Protein AF-A0A2V5RDX6-F1 (afdb_monomer)

Solvent-accessible surface area (backbone atoms only — not comparable to full-atom values): 8405 Å² total; per-residue (Å²): 130,82,85,88,83,86,81,59,94,82,59,54,71,68,58,57,52,52,53,50,50,51,51,58,63,71,62,70,61,81,80,85,70,66,72,79,80,88,74,66,77,54,74,79,39,92,58,37,46,78,46,73,33,77,55,38,35,38,38,34,30,55,86,49,34,92,78,45,41,70,57,49,29,57,49,30,72,48,46,37,38,82,34,78,94,73,74,36,81,39,69,68,57,56,72,74,64,49,20,70,42,59,69,48,44,47,47,20,30,52,53,33,52,76,72,69,45,80,50,59,42,67,47,69,68,58,90,70,46,68,79,58,33,71,85,80,126

pLDDT: mean 89.56, std 10.42, range [37.88, 98.19]

Sequence (137 aa):
SAPIEGYRKTDAPAMIAGHFAELVAGAGGTKWKPRQPRVPKFVKNRSATMLSVKNGRVWIDTAQWPQIRPAVETHSGGLIVDRPAAAGPAPSLSSEEFATKDSELLACDVECRLAGIDGFYLELDIPGLDDLIGHEG

Radius of gyration: 21.1 Å; Cα contacts (8 Å, |Δi|>4): 141; chains: 1; bounding box: 55×39×43 Å

Mean predicted aligned error: 7.75 Å

Secondary structure (DSSP, 8-state):
--------TTS-HHHHHHHHHHHHHHTTPPPP-PPPP---GGGGSTTEEEEEETTEEEEEEGGGHHHHHHHHHHHTTTSEEEEGGGTEEEESS-HHHHTT-HHHHHHHHHHHHHTT--SEEEEE--TTHHHHS----

Structure (mmCIF, N/CA/C/O backbone):
data_AF-A0A2V5RDX6-F1
#
_entry.id   AF-A0A2V5RDX6-F1
#
loop_
_atom_site.group_PDB
_atom_site.id
_atom_site.type_symbol
_atom_site.label_atom_id
_atom_site.label_alt_id
_atom_site.label_comp_id
_atom_site.label_asym_id
_atom_site.label_entity_id
_atom_site.label_seq_id
_atom_site.pdbx_PDB_ins_code
_atom_site.Cartn_x
_atom_site.Cartn_y
_atom_site.Cartn_z
_atom_site.occupancy
_atom_site.B_iso_or_equiv
_atom_site.auth_seq_id
_atom_site.auth_comp_id
_atom_site.auth_asym_id
_atom_site.auth_atom_id
_atom_site.pdbx_PDB_model_num
ATOM 1 N N . SER A 1 1 ? -33.558 -8.423 13.102 1.00 53.06 1 SER A N 1
ATOM 2 C CA . SER A 1 1 ? -33.137 -7.124 12.542 1.00 53.06 1 SER A CA 1
ATOM 3 C C . SER A 1 1 ? -32.978 -6.156 13.697 1.00 53.06 1 SER A C 1
ATOM 5 O O . SER A 1 1 ? -33.800 -6.198 14.604 1.00 53.06 1 SER A O 1
ATOM 7 N N . ALA A 1 2 ? -31.924 -5.339 13.714 1.00 59.09 2 ALA A N 1
ATOM 8 C CA . ALA A 1 2 ? -31.881 -4.211 14.642 1.00 59.09 2 ALA A CA 1
ATOM 9 C C . ALA A 1 2 ? -32.894 -3.153 14.156 1.00 59.09 2 ALA A C 1
ATOM 11 O O . ALA A 1 2 ? -32.985 -2.948 12.940 1.00 59.09 2 ALA A O 1
ATOM 12 N N . PRO A 1 3 ? -33.692 -2.535 15.041 1.00 67.69 3 PRO A N 1
ATOM 13 C CA . PRO A 1 3 ? -34.560 -1.431 14.651 1.00 67.69 3 PRO A CA 1
ATOM 14 C C . PRO A 1 3 ? -33.703 -0.273 14.121 1.00 67.69 3 PRO A C 1
ATOM 16 O O . PRO A 1 3 ? -32.685 0.076 14.713 1.00 67.69 3 PRO A O 1
ATOM 19 N N . ILE A 1 4 ? -34.084 0.290 12.971 1.00 66.81 4 ILE A N 1
ATOM 20 C CA . ILE A 1 4 ? -33.468 1.518 12.459 1.00 66.81 4 ILE A CA 1
ATOM 21 C C . ILE A 1 4 ? -34.181 2.683 13.138 1.00 66.81 4 ILE A C 1
ATOM 23 O O . ILE A 1 4 ? -35.362 2.916 12.884 1.00 66.81 4 ILE A O 1
ATOM 27 N N . GLU A 1 5 ? -33.463 3.408 13.988 1.00 78.06 5 GLU A N 1
ATOM 28 C CA . GLU A 1 5 ? -33.961 4.610 14.652 1.00 78.06 5 GLU A CA 1
ATOM 29 C C . GLU A 1 5 ? -33.383 5.859 13.980 1.00 78.06 5 GLU A C 1
ATOM 31 O O . GLU A 1 5 ? -32.186 5.943 13.699 1.00 78.06 5 GLU A O 1
ATOM 36 N N . GLY A 1 6 ? -34.254 6.819 13.664 1.00 81.44 6 GLY A N 1
ATOM 37 C CA . GLY A 1 6 ? -33.877 8.088 13.047 1.00 81.44 6 GLY A CA 1
ATOM 38 C C . GLY A 1 6 ? -33.808 9.213 14.075 1.00 81.44 6 GLY A C 1
ATOM 39 O O . GLY A 1 6 ? -34.673 9.308 14.943 1.00 81.44 6 GLY A O 1
ATOM 40 N N . TYR A 1 7 ? -32.827 10.102 13.923 1.00 88.38 7 TYR A N 1
ATOM 41 C CA . TYR A 1 7 ? -32.660 11.300 14.750 1.00 88.38 7 TYR A CA 1
ATOM 42 C C . TYR A 1 7 ? -32.980 12.565 13.954 1.00 88.38 7 TYR A C 1
ATOM 44 O O . TYR A 1 7 ? -32.803 12.629 12.733 1.00 88.38 7 TYR A O 1
ATOM 52 N N . ARG A 1 8 ? -33.449 13.603 14.642 1.00 90.56 8 ARG A N 1
ATOM 53 C CA . ARG A 1 8 ? -33.669 14.932 14.071 1.00 90.56 8 ARG A CA 1
ATOM 54 C C . ARG A 1 8 ? -32.348 15.691 14.015 1.00 90.56 8 ARG A C 1
ATOM 56 O O . ARG A 1 8 ? -31.476 15.529 14.857 1.00 90.56 8 ARG A O 1
ATOM 63 N N . LYS A 1 9 ? -32.244 16.639 13.080 1.00 87.00 9 LYS A N 1
ATOM 64 C CA . LYS A 1 9 ? -31.089 17.559 12.994 1.00 87.00 9 LYS A CA 1
ATOM 65 C C . LYS A 1 9 ? -30.866 18.390 14.264 1.00 87.00 9 LYS A C 1
ATOM 67 O O . LYS A 1 9 ? -29.777 18.909 14.461 1.00 87.00 9 LYS A O 1
ATOM 72 N N . THR A 1 10 ? -31.908 18.569 15.071 1.00 92.94 10 THR A N 1
ATOM 73 C CA . THR A 1 10 ? -31.882 19.346 16.315 1.00 92.94 10 THR A CA 1
ATOM 74 C C . THR A 1 10 ? -31.491 18.518 17.536 1.00 92.94 10 THR A C 1
ATOM 76 O O . THR A 1 10 ? -31.364 19.086 18.617 1.00 92.94 10 THR A O 1
ATOM 79 N N . ASP A 1 11 ? -31.341 17.198 17.397 1.00 91.75 11 ASP A N 1
ATOM 80 C CA . ASP A 1 11 ? -30.960 16.338 18.512 1.00 91.75 11 ASP A CA 1
ATOM 81 C C . ASP A 1 11 ? -29.489 16.566 18.869 1.00 91.75 11 ASP A C 1
ATOM 83 O O . ASP A 1 11 ? -28.614 16.655 18.005 1.00 91.75 11 ASP A O 1
ATOM 87 N N . ALA A 1 12 ? -29.211 16.689 20.166 1.00 94.38 12 ALA A N 1
ATOM 88 C CA . ALA A 1 12 ? -27.862 16.954 20.638 1.00 94.38 12 ALA A CA 1
ATOM 89 C C . ALA A 1 12 ? -26.958 15.723 20.419 1.00 94.38 12 ALA A C 1
ATOM 91 O O . ALA A 1 12 ? -27.362 14.612 20.778 1.00 94.38 12 ALA A O 1
ATOM 92 N N . PRO A 1 13 ? -25.703 15.892 19.953 1.00 92.88 13 PRO A N 1
ATOM 93 C CA . PRO A 1 13 ? -24.771 14.777 19.756 1.00 92.88 13 PRO A CA 1
ATOM 94 C C . PRO A 1 13 ? -24.585 13.886 20.991 1.00 92.88 13 PRO A C 1
ATOM 96 O O . PRO A 1 13 ? -24.465 12.672 20.865 1.00 92.88 13 PRO A O 1
ATOM 99 N N . ALA A 1 14 ? -24.613 14.474 22.192 1.00 93.81 14 ALA A N 1
ATOM 100 C CA . ALA A 1 14 ? -2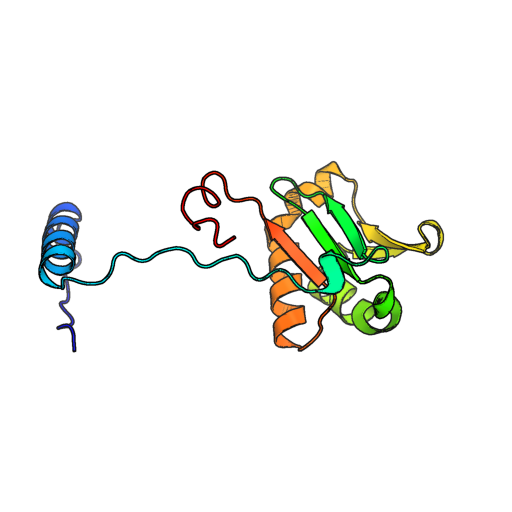4.483 13.736 23.448 1.00 93.81 14 ALA A CA 1
ATOM 101 C C . ALA A 1 14 ? -25.656 12.773 23.706 1.00 93.81 14 ALA A C 1
ATOM 103 O O . ALA A 1 14 ? -25.444 11.680 24.223 1.00 93.81 14 ALA A O 1
ATOM 104 N N . MET A 1 15 ? -26.879 13.154 23.319 1.00 93.44 15 MET A N 1
ATOM 105 C CA . MET A 1 15 ? -28.065 12.306 23.475 1.00 93.44 15 MET A CA 1
ATOM 106 C C . MET A 1 15 ? -27.997 11.099 22.533 1.00 93.44 15 MET A C 1
ATOM 108 O O . MET A 1 15 ? -28.180 9.966 22.972 1.00 93.44 15 MET A O 1
ATOM 112 N N . ILE A 1 16 ? -27.621 11.334 21.273 1.00 91.56 16 ILE A N 1
ATOM 113 C CA . ILE A 1 16 ? -27.421 10.278 20.270 1.00 91.56 16 ILE A CA 1
ATOM 114 C C . ILE A 1 16 ? -26.313 9.313 20.717 1.00 91.56 16 ILE A C 1
ATOM 116 O O . ILE A 1 16 ? -26.467 8.098 20.621 1.00 91.56 16 ILE A O 1
ATOM 120 N N . ALA A 1 17 ? -25.202 9.844 21.239 1.00 90.75 17 ALA A N 1
ATOM 121 C CA . ALA A 1 17 ? -24.092 9.034 21.734 1.00 90.75 17 ALA A CA 1
ATOM 122 C C . ALA A 1 17 ? -24.488 8.167 22.943 1.00 90.75 17 ALA A C 1
ATOM 124 O O . ALA A 1 17 ? -24.107 6.998 22.997 1.00 90.75 17 ALA A O 1
ATOM 125 N N . GLY A 1 18 ? -25.262 8.719 23.885 1.00 92.62 18 GLY A N 1
ATOM 126 C CA . GLY A 1 18 ? -25.774 7.979 25.041 1.00 92.62 18 GLY A CA 1
ATOM 127 C C . GLY A 1 18 ? -26.672 6.817 24.622 1.00 92.62 18 GLY A C 1
ATOM 128 O O . GLY A 1 18 ? -26.420 5.677 25.004 1.00 92.62 18 GLY A O 1
ATOM 129 N N . HIS A 1 19 ? -27.643 7.083 23.748 1.00 90.12 19 HIS A N 1
ATOM 130 C CA . HIS A 1 19 ? -28.544 6.048 23.240 1.00 90.12 19 HIS A CA 1
ATOM 131 C C . HIS A 1 19 ? -27.813 4.971 22.428 1.00 90.12 19 HIS A C 1
ATOM 133 O O . HIS A 1 19 ? -28.058 3.778 22.586 1.00 90.12 19 HIS A O 1
ATOM 139 N N . PHE A 1 20 ? -26.840 5.360 21.598 1.00 87.00 20 PHE A N 1
ATOM 140 C CA . PHE A 1 20 ? -25.993 4.397 20.893 1.00 87.00 20 PHE A CA 1
ATOM 141 C C . PHE A 1 20 ? -25.227 3.484 21.862 1.00 87.00 20 PHE A C 1
ATOM 143 O O . PHE A 1 20 ? -25.137 2.279 21.622 1.00 87.00 20 PHE A O 1
ATOM 150 N N . ALA A 1 21 ? -24.706 4.024 22.968 1.00 88.44 21 ALA A N 1
ATOM 151 C CA . ALA A 1 21 ? -24.032 3.221 23.984 1.00 88.44 21 ALA A CA 1
ATOM 152 C C . ALA A 1 21 ? -24.982 2.199 24.637 1.00 88.44 21 ALA A C 1
ATOM 154 O O . ALA A 1 21 ? -24.585 1.049 24.836 1.00 88.44 21 ALA A O 1
ATOM 155 N N . GLU A 1 22 ? -26.236 2.578 24.903 1.00 89.44 22 GLU A N 1
ATOM 156 C CA . GLU A 1 22 ? -27.274 1.665 25.401 1.00 89.44 22 GLU A CA 1
ATOM 157 C C . GLU A 1 22 ? -27.582 0.548 24.396 1.00 89.44 22 GLU A C 1
ATOM 159 O O . GLU A 1 22 ? -27.620 -0.625 24.773 1.00 89.44 22 GLU A O 1
ATOM 164 N N . LEU A 1 23 ? -27.717 0.880 23.106 1.00 86.69 23 LEU A N 1
ATOM 165 C CA . LEU A 1 23 ? -27.934 -0.107 22.043 1.00 86.69 23 LEU A CA 1
ATOM 166 C C . LEU A 1 23 ? -26.763 -1.090 21.923 1.00 86.69 23 LEU A C 1
ATOM 168 O O . LEU A 1 23 ? -26.979 -2.296 21.797 1.00 86.69 23 LEU A O 1
ATOM 172 N N . VAL A 1 24 ? -25.521 -0.601 21.992 1.00 83.88 24 VAL A N 1
ATOM 173 C CA . VAL A 1 24 ? -24.319 -1.449 21.955 1.00 83.88 24 VAL A CA 1
ATOM 174 C C . VAL A 1 24 ? -24.256 -2.371 23.175 1.00 83.88 24 VAL A C 1
ATOM 176 O O . VAL A 1 24 ? -23.962 -3.557 23.020 1.00 83.88 24 VAL A O 1
ATOM 179 N N . ALA A 1 25 ? -24.558 -1.858 24.372 1.00 85.19 25 ALA A N 1
ATOM 180 C CA . ALA A 1 25 ? -24.576 -2.651 25.599 1.00 85.19 25 ALA A CA 1
ATOM 181 C C . ALA A 1 25 ? -25.687 -3.716 25.581 1.00 85.19 25 ALA A C 1
ATOM 183 O O . ALA A 1 25 ? -25.443 -4.872 25.929 1.00 85.19 25 ALA A O 1
ATOM 184 N N . GLY A 1 26 ? -26.890 -3.347 25.131 1.00 83.62 26 GLY A N 1
ATOM 185 C CA . GLY A 1 26 ? -28.048 -4.237 25.053 1.00 83.62 26 GLY A CA 1
ATOM 186 C C . GLY A 1 26 ? -27.946 -5.300 23.957 1.00 83.62 26 GLY A C 1
ATOM 187 O O . GLY A 1 26 ? -28.499 -6.387 24.109 1.00 83.62 26 GLY A O 1
ATOM 188 N N . ALA A 1 27 ? -27.211 -5.033 22.873 1.00 83.25 27 ALA A N 1
ATOM 189 C CA . ALA A 1 27 ? -27.051 -5.980 21.770 1.00 83.25 27 ALA A CA 1
ATOM 190 C C . ALA A 1 27 ? -26.255 -7.241 22.150 1.00 83.25 27 ALA A C 1
ATOM 192 O O . ALA A 1 27 ? -26.336 -8.237 21.431 1.00 83.25 27 ALA A O 1
ATOM 193 N N . GLY A 1 28 ? -25.459 -7.207 23.230 1.00 76.75 28 GLY A N 1
ATOM 194 C CA . GLY A 1 28 ? -24.649 -8.353 23.670 1.00 76.75 28 GLY A CA 1
ATOM 195 C C . GLY A 1 28 ? -23.683 -8.879 22.598 1.00 76.75 28 GLY A C 1
ATOM 196 O O . GLY A 1 28 ? -23.274 -10.039 22.641 1.00 76.75 28 GLY A O 1
ATOM 197 N N . GLY A 1 29 ? -23.361 -8.048 21.601 1.00 76.12 29 GLY A N 1
ATOM 198 C CA . GLY A 1 29 ? -22.566 -8.436 20.444 1.00 76.12 29 GLY A CA 1
ATOM 199 C C . GLY A 1 29 ? -21.133 -8.790 20.830 1.00 76.12 29 GLY A C 1
ATOM 200 O O . GLY A 1 29 ? -20.555 -8.227 21.761 1.00 76.12 29 GLY A O 1
ATOM 201 N N . THR A 1 30 ? -20.526 -9.718 20.091 1.00 79.12 30 THR A N 1
ATOM 202 C CA . THR A 1 30 ? -19.112 -10.045 20.277 1.00 79.12 30 THR A CA 1
ATOM 203 C C . THR A 1 30 ? -18.265 -8.808 19.996 1.00 79.12 30 THR A C 1
ATOM 205 O O . THR A 1 30 ? -18.355 -8.225 18.914 1.00 79.12 30 THR A O 1
ATOM 208 N N . LYS A 1 31 ? -17.419 -8.416 20.957 1.00 79.12 31 LYS A N 1
ATOM 209 C CA . LYS A 1 31 ? -16.439 -7.347 20.749 1.00 79.12 31 LYS A CA 1
ATOM 210 C C . LYS A 1 31 ? -15.600 -7.697 19.521 1.00 79.12 31 LYS A C 1
ATOM 212 O O . LYS A 1 31 ? -14.973 -8.757 19.485 1.00 79.12 31 LYS A O 1
ATOM 217 N N . TRP A 1 32 ? -15.620 -6.822 18.519 1.00 84.56 32 TRP A N 1
ATOM 218 C CA . TRP A 1 32 ? -14.817 -7.005 17.317 1.00 84.56 32 TRP A CA 1
ATOM 219 C C . TRP A 1 32 ? -13.340 -7.148 17.697 1.00 84.56 32 TRP A C 1
ATOM 221 O O . TRP A 1 32 ? -12.836 -6.408 18.547 1.00 84.56 32 TRP A O 1
ATOM 231 N N . LYS A 1 33 ? -12.662 -8.111 17.069 1.00 82.19 33 LYS A N 1
ATOM 232 C CA . LYS A 1 33 ? -11.215 -8.291 17.165 1.00 82.19 33 LYS A CA 1
ATOM 233 C C . LYS A 1 33 ? -10.606 -8.106 15.777 1.00 82.19 33 LYS A C 1
ATOM 235 O O . LYS A 1 33 ? -11.168 -8.638 14.811 1.00 82.19 33 LYS A O 1
ATOM 240 N N . PRO A 1 34 ? -9.486 -7.379 15.660 1.00 86.44 34 PRO A N 1
ATOM 241 C CA . PRO A 1 34 ? -8.787 -7.275 14.394 1.00 86.44 34 PRO A CA 1
ATOM 242 C C . PRO A 1 34 ? -8.325 -8.660 13.936 1.00 86.44 34 PRO A C 1
ATOM 244 O O . PRO A 1 34 ? -7.951 -9.519 14.735 1.00 86.44 34 PRO A O 1
ATOM 247 N N . ARG A 1 35 ? -8.407 -8.886 12.626 1.00 85.81 35 ARG A N 1
ATOM 248 C CA . ARG A 1 35 ? -7.889 -10.100 11.992 1.00 85.81 35 ARG A CA 1
ATOM 249 C C . ARG A 1 35 ? -6.426 -9.891 11.636 1.00 85.81 35 ARG A C 1
ATOM 251 O O . ARG A 1 35 ? -6.058 -8.770 11.294 1.00 85.81 35 ARG A O 1
ATOM 258 N N . GLN A 1 36 ? -5.659 -10.981 11.629 1.00 85.19 36 GLN A N 1
ATOM 259 C CA . GLN A 1 36 ? -4.297 -11.009 11.092 1.00 85.19 36 GLN A CA 1
ATOM 260 C C . GLN A 1 36 ? -4.245 -10.333 9.710 1.00 85.19 36 GLN A C 1
ATOM 262 O O . GLN A 1 36 ? -5.099 -10.640 8.861 1.00 85.19 36 GLN A O 1
ATOM 267 N N . PRO A 1 37 ? -3.291 -9.411 9.467 1.00 84.69 37 PRO A N 1
ATOM 268 C CA . PRO A 1 37 ? -3.138 -8.790 8.164 1.00 84.69 37 PRO A CA 1
ATOM 269 C C . PRO A 1 37 ? -2.891 -9.863 7.108 1.00 84.69 37 PRO A C 1
ATOM 271 O O . PRO A 1 37 ? -2.115 -10.802 7.295 1.00 84.69 37 PRO A O 1
ATOM 274 N N . ARG A 1 38 ? -3.560 -9.735 5.965 1.00 86.00 38 ARG A N 1
ATOM 275 C CA . ARG A 1 38 ? -3.289 -10.614 4.831 1.00 86.00 38 ARG A CA 1
ATOM 276 C C . ARG A 1 38 ? -1.957 -10.197 4.215 1.00 86.00 38 ARG A C 1
ATOM 278 O O . ARG A 1 38 ? -1.907 -9.195 3.514 1.00 86.00 38 ARG A O 1
ATOM 285 N N . VAL A 1 39 ? -0.929 -11.016 4.400 1.00 90.31 39 VAL A N 1
ATOM 286 C CA . VAL A 1 39 ? 0.378 -10.826 3.757 1.00 90.31 39 VAL A CA 1
ATOM 287 C C . VAL A 1 39 ? 0.489 -11.746 2.532 1.00 90.31 39 VAL A C 1
ATOM 289 O O . VAL A 1 39 ? 0.387 -12.969 2.682 1.00 90.31 39 VAL A O 1
ATOM 292 N N . PRO A 1 40 ? 0.677 -11.211 1.309 1.00 92.81 40 PRO A N 1
ATOM 293 C CA . PRO A 1 40 ? 0.885 -12.029 0.116 1.00 92.81 40 PRO A CA 1
ATOM 294 C C . PRO A 1 40 ? 2.121 -12.927 0.226 1.00 92.81 40 PRO A C 1
ATOM 296 O O . PRO A 1 40 ? 3.144 -12.547 0.793 1.00 92.81 40 PRO A O 1
ATOM 299 N N . LYS A 1 41 ? 2.057 -14.126 -0.366 1.00 91.81 41 LYS A N 1
ATOM 300 C CA . LYS A 1 41 ? 3.139 -15.127 -0.271 1.00 91.81 41 LYS A CA 1
ATOM 301 C C . LYS A 1 41 ? 4.480 -14.605 -0.795 1.00 91.81 41 LYS A C 1
ATOM 303 O O . LYS A 1 41 ? 5.517 -14.960 -0.239 1.00 91.81 41 LYS A O 1
ATOM 308 N N . PHE A 1 42 ? 4.451 -13.760 -1.829 1.00 93.00 42 PHE A N 1
ATOM 309 C CA . PHE A 1 42 ? 5.661 -13.253 -2.475 1.00 93.00 42 PHE A CA 1
ATOM 310 C C . PHE A 1 42 ? 6.498 -12.343 -1.570 1.00 93.00 42 PHE A C 1
ATOM 312 O O . PHE A 1 42 ? 7.696 -12.239 -1.790 1.00 93.00 42 PHE A O 1
ATOM 319 N N . VAL A 1 43 ? 5.917 -11.754 -0.517 1.00 93.69 43 VAL A N 1
ATOM 320 C CA . VAL A 1 43 ? 6.646 -10.909 0.450 1.00 93.69 43 VAL A CA 1
ATOM 321 C C . VAL A 1 43 ? 7.798 -11.673 1.116 1.00 93.69 43 VAL A C 1
ATOM 323 O O . VAL A 1 43 ? 8.814 -11.090 1.475 1.00 93.69 43 VAL A O 1
ATOM 326 N N . LYS A 1 44 ? 7.681 -13.001 1.245 1.00 89.25 44 LYS A N 1
ATOM 327 C CA . LYS A 1 44 ? 8.732 -13.862 1.811 1.00 89.25 44 LYS A CA 1
ATOM 328 C C . LYS A 1 44 ? 9.767 -14.325 0.774 1.00 89.25 44 LYS A C 1
ATOM 330 O O . LYS A 1 44 ? 10.729 -15.002 1.140 1.00 89.25 44 LYS A O 1
ATOM 335 N N . ASN A 1 45 ? 9.583 -14.004 -0.508 1.00 89.81 45 ASN A N 1
ATOM 336 C CA . ASN A 1 45 ? 10.502 -14.404 -1.570 1.00 89.81 45 ASN A CA 1
ATOM 337 C C . ASN A 1 45 ? 11.716 -13.474 -1.609 1.00 89.81 45 ASN A C 1
ATOM 339 O O . ASN A 1 45 ? 11.589 -12.258 -1.524 1.00 89.81 45 ASN A O 1
ATOM 343 N N . ARG A 1 46 ? 12.905 -14.043 -1.845 1.00 83.06 46 ARG A N 1
ATOM 344 C CA . ARG A 1 46 ? 14.151 -13.265 -1.992 1.00 83.06 46 ARG A CA 1
ATOM 345 C C . ARG A 1 46 ? 14.160 -12.337 -3.209 1.00 83.06 46 ARG A C 1
ATOM 347 O O . ARG A 1 46 ? 14.992 -11.444 -3.272 1.00 83.06 46 ARG A O 1
ATOM 354 N N . SER A 1 47 ? 13.279 -12.581 -4.175 1.00 83.81 47 SER A N 1
ATOM 355 C CA . SER A 1 47 ? 13.099 -11.738 -5.354 1.00 83.81 47 SER A CA 1
ATOM 356 C C . SER A 1 47 ? 12.199 -10.533 -5.088 1.00 83.81 47 SER A C 1
ATOM 358 O O . SER A 1 47 ? 12.071 -9.690 -5.964 1.00 83.81 47 SER A O 1
ATOM 360 N N . ALA A 1 48 ? 11.537 -10.417 -3.938 1.00 93.12 48 ALA A N 1
ATOM 361 C CA . ALA A 1 48 ? 10.713 -9.245 -3.682 1.00 93.12 48 ALA A CA 1
ATOM 362 C C . ALA A 1 48 ? 11.595 -8.004 -3.471 1.00 93.12 48 ALA A C 1
ATOM 364 O O . ALA A 1 48 ? 12.546 -8.032 -2.688 1.00 93.12 48 ALA A O 1
ATOM 365 N N . THR A 1 49 ? 11.254 -6.907 -4.143 1.00 94.50 49 THR A N 1
ATOM 366 C CA . THR A 1 49 ? 11.817 -5.586 -3.852 1.00 94.50 49 THR A CA 1
ATOM 367 C C . THR A 1 49 ? 10.952 -4.909 -2.803 1.00 94.50 49 THR A C 1
ATOM 369 O O . THR A 1 49 ? 9.725 -4.918 -2.902 1.00 94.50 49 THR A O 1
ATOM 372 N N . MET A 1 50 ? 11.604 -4.299 -1.815 1.00 95.69 50 MET A N 1
ATOM 373 C CA . MET A 1 50 ? 10.968 -3.504 -0.771 1.00 95.69 50 MET A CA 1
ATOM 374 C C . MET A 1 50 ? 11.334 -2.029 -0.956 1.00 95.69 50 MET A C 1
ATOM 376 O O . MET A 1 50 ? 12.517 -1.694 -1.028 1.00 95.69 50 MET A O 1
ATOM 380 N N . LEU A 1 51 ? 10.332 -1.152 -0.993 1.00 95.62 51 LEU A N 1
ATOM 381 C CA . LEU A 1 51 ? 10.502 0.302 -1.022 1.00 95.62 51 LEU A CA 1
ATOM 382 C C . LEU A 1 51 ? 9.869 0.910 0.232 1.00 95.62 51 LEU A C 1
ATOM 384 O O . LEU A 1 51 ? 8.704 0.650 0.524 1.00 95.62 51 LEU A O 1
ATOM 388 N N . SER A 1 52 ? 10.619 1.715 0.981 1.00 95.81 52 SER A N 1
ATOM 389 C CA . SER A 1 52 ? 10.121 2.319 2.222 1.00 95.81 52 SER A CA 1
ATOM 390 C C . SER A 1 52 ? 9.124 3.450 1.960 1.00 95.81 52 SER A C 1
ATOM 392 O O . SER A 1 52 ? 9.327 4.263 1.059 1.00 95.81 52 SER A O 1
ATOM 394 N N . VAL A 1 53 ? 8.097 3.545 2.808 1.00 95.81 53 VAL A N 1
ATOM 395 C CA . VAL A 1 53 ? 7.219 4.720 2.926 1.00 95.81 53 VAL A CA 1
ATOM 396 C C . VAL A 1 53 ? 7.148 5.190 4.377 1.00 95.81 53 VAL A C 1
ATOM 398 O O . VAL A 1 53 ? 7.601 4.489 5.277 1.00 95.81 53 VAL A O 1
ATOM 401 N N . LYS A 1 54 ? 6.599 6.384 4.634 1.00 92.62 54 LYS A N 1
ATOM 402 C CA . LYS A 1 54 ? 6.641 7.021 5.962 1.00 92.62 54 LYS A CA 1
ATOM 403 C C . LYS A 1 54 ? 6.116 6.125 7.091 1.00 92.62 54 LYS A C 1
ATOM 405 O O . LYS A 1 54 ? 6.695 6.128 8.170 1.00 92.62 54 LYS A O 1
ATOM 410 N N . ASN A 1 55 ? 5.048 5.373 6.831 1.00 89.25 55 ASN A N 1
ATOM 411 C CA . ASN A 1 55 ? 4.393 4.501 7.809 1.00 89.25 55 ASN A CA 1
ATOM 412 C C . ASN A 1 55 ? 4.377 3.038 7.345 1.00 89.25 55 ASN A C 1
ATOM 414 O O . ASN A 1 55 ? 3.371 2.358 7.522 1.00 89.25 55 ASN A O 1
ATOM 418 N N . GLY A 1 56 ? 5.429 2.570 6.670 1.00 94.94 56 GLY A N 1
ATOM 419 C CA . GLY A 1 56 ? 5.491 1.181 6.227 1.00 94.94 56 GLY A CA 1
ATOM 420 C C . GLY A 1 56 ? 6.356 0.967 4.996 1.00 94.94 56 GLY A C 1
ATOM 421 O O . GLY A 1 56 ? 7.451 1.518 4.866 1.00 94.94 56 GLY A O 1
ATOM 422 N N . ARG A 1 57 ? 5.879 0.119 4.086 1.00 96.69 57 ARG A N 1
ATOM 423 C CA . ARG A 1 57 ? 6.657 -0.363 2.942 1.00 96.69 57 ARG A CA 1
ATOM 424 C C . ARG A 1 57 ? 5.773 -0.885 1.817 1.00 96.69 57 ARG A C 1
ATOM 426 O O . ARG A 1 57 ? 4.717 -1.467 2.041 1.00 96.69 57 ARG A O 1
ATOM 433 N N . VAL A 1 58 ? 6.255 -0.714 0.597 1.00 97.38 58 VAL A N 1
ATOM 434 C CA . VAL A 1 58 ? 5.719 -1.340 -0.607 1.00 97.38 58 VAL A CA 1
ATOM 435 C C . VAL A 1 58 ? 6.563 -2.559 -0.936 1.00 97.38 58 VAL A C 1
ATOM 437 O O . VAL A 1 58 ? 7.791 -2.478 -0.961 1.00 97.38 58 VAL A O 1
ATOM 440 N N . TRP A 1 59 ? 5.901 -3.665 -1.243 1.00 97.75 59 TRP A N 1
ATOM 441 C CA . TRP A 1 59 ? 6.511 -4.888 -1.740 1.00 97.75 59 TRP A CA 1
ATOM 442 C C . TRP A 1 59 ? 6.118 -5.118 -3.193 1.00 97.75 59 TRP A C 1
ATOM 444 O O . TRP A 1 59 ? 4.939 -5.030 -3.545 1.00 97.75 59 TRP A O 1
ATOM 454 N N . ILE A 1 60 ? 7.103 -5.458 -4.023 1.00 97.06 60 ILE A N 1
ATOM 455 C CA . ILE A 1 60 ? 6.910 -5.732 -5.448 1.00 97.06 60 ILE A CA 1
ATOM 456 C C . ILE A 1 60 ? 7.581 -7.058 -5.799 1.00 97.06 60 ILE A C 1
ATOM 458 O O . ILE A 1 60 ? 8.770 -7.244 -5.534 1.00 97.06 60 ILE A O 1
ATOM 462 N N . ASP A 1 61 ? 6.838 -7.983 -6.404 1.00 95.75 61 ASP A N 1
ATOM 463 C CA . ASP A 1 61 ? 7.385 -9.252 -6.883 1.00 95.75 61 ASP A CA 1
ATOM 464 C C . ASP A 1 61 ? 8.188 -9.036 -8.172 1.00 95.75 61 ASP A C 1
ATOM 466 O O . ASP A 1 61 ? 7.628 -8.973 -9.269 1.00 95.75 61 ASP A O 1
ATOM 470 N N . THR A 1 62 ? 9.517 -8.936 -8.064 1.00 93.94 62 THR A N 1
ATOM 471 C CA . THR A 1 62 ? 10.351 -8.706 -9.255 1.00 93.94 62 THR A CA 1
ATOM 472 C C . THR A 1 62 ? 10.346 -9.885 -10.222 1.00 93.94 62 THR A C 1
ATOM 474 O O . THR A 1 62 ? 10.560 -9.686 -11.417 1.00 93.94 62 THR A O 1
ATOM 477 N N . ALA A 1 63 ? 10.033 -11.099 -9.751 1.00 92.44 63 ALA A N 1
ATOM 478 C CA . ALA A 1 63 ? 9.930 -12.267 -10.620 1.00 92.44 63 ALA A CA 1
ATOM 479 C C . ALA A 1 63 ? 8.732 -12.163 -11.578 1.00 92.44 63 ALA A C 1
ATOM 481 O O . ALA A 1 63 ? 8.775 -12.727 -12.670 1.00 92.44 63 ALA A O 1
ATOM 482 N N . GLN A 1 64 ? 7.691 -11.422 -11.182 1.00 93.25 64 GLN A N 1
ATOM 483 C CA . GLN A 1 64 ? 6.503 -11.156 -11.995 1.00 93.25 64 GLN A CA 1
ATOM 484 C C . GLN A 1 64 ? 6.500 -9.751 -12.610 1.00 93.25 64 GLN A C 1
ATOM 486 O O . GLN A 1 64 ? 5.523 -9.354 -13.248 1.00 93.25 64 GLN A O 1
ATOM 491 N N . TRP A 1 65 ? 7.580 -8.980 -12.435 1.00 94.50 65 TRP A N 1
ATOM 492 C CA . TRP A 1 65 ? 7.638 -7.589 -12.880 1.00 94.50 65 TRP A CA 1
ATOM 493 C C . TRP A 1 65 ? 7.298 -7.405 -14.364 1.00 94.50 65 TRP A C 1
ATOM 495 O O . TRP A 1 65 ? 6.455 -6.559 -14.653 1.00 94.50 65 TRP A O 1
ATOM 505 N N . PRO A 1 66 ? 7.822 -8.209 -15.313 1.00 93.56 66 PRO A N 1
ATOM 506 C CA . PRO A 1 66 ? 7.457 -8.065 -16.723 1.00 93.56 66 PRO A CA 1
ATOM 507 C C . PRO A 1 66 ? 5.951 -8.197 -16.995 1.00 93.56 66 PRO A C 1
ATOM 509 O O . PRO A 1 66 ? 5.450 -7.598 -17.944 1.00 93.56 66 PRO A O 1
ATOM 512 N N . GLN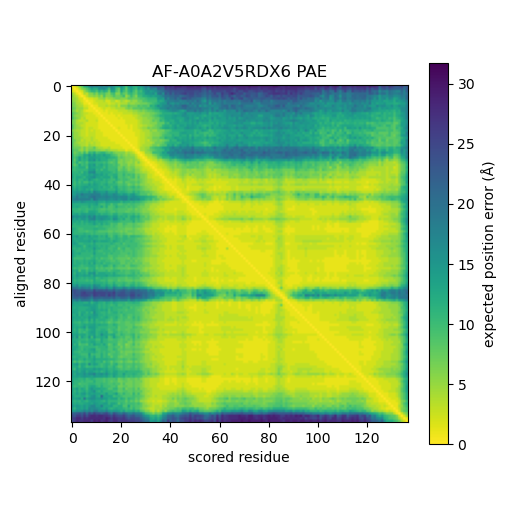 A 1 67 ? 5.235 -8.976 -16.180 1.00 95.44 67 GLN A N 1
ATOM 513 C CA . GLN A 1 67 ? 3.800 -9.219 -16.316 1.00 95.44 67 GLN A CA 1
ATOM 514 C C . GLN A 1 67 ? 2.966 -8.133 -15.627 1.00 95.44 67 GLN A C 1
ATOM 516 O O . GLN A 1 67 ? 1.971 -7.684 -16.191 1.00 95.44 67 GLN A O 1
ATOM 521 N N . ILE A 1 68 ? 3.369 -7.697 -14.430 1.00 96.06 68 ILE A N 1
ATOM 522 C CA . ILE A 1 68 ? 2.590 -6.746 -13.618 1.00 96.06 68 ILE A CA 1
ATOM 523 C C . ILE A 1 68 ? 2.942 -5.280 -13.895 1.00 96.06 68 ILE A C 1
ATOM 525 O O . ILE A 1 68 ? 2.147 -4.398 -13.567 1.00 96.06 68 ILE A O 1
ATOM 529 N N . ARG A 1 69 ? 4.104 -5.003 -14.513 1.00 96.25 69 ARG A N 1
ATOM 530 C CA . ARG A 1 69 ? 4.622 -3.644 -14.748 1.00 96.25 69 ARG A CA 1
ATOM 531 C C . ARG A 1 69 ? 3.572 -2.693 -15.319 1.00 96.25 69 ARG A C 1
ATOM 533 O O . ARG A 1 69 ? 3.387 -1.641 -14.713 1.00 96.25 69 ARG A O 1
ATOM 540 N N . PRO A 1 70 ? 2.876 -3.001 -16.434 1.00 96.62 70 PRO A N 1
ATOM 541 C CA . PRO A 1 70 ? 1.983 -2.022 -17.053 1.00 96.62 70 PRO A CA 1
ATOM 542 C C . PRO A 1 70 ? 0.866 -1.561 -16.112 1.00 96.62 70 PRO A C 1
ATOM 544 O O . PRO A 1 70 ? 0.505 -0.385 -16.105 1.00 96.62 70 PRO A O 1
ATOM 547 N N . ALA A 1 71 ? 0.345 -2.475 -15.291 1.00 97.56 71 ALA A N 1
ATOM 548 C CA . ALA A 1 71 ? -0.680 -2.158 -14.310 1.00 97.56 71 ALA A CA 1
ATOM 549 C C . ALA A 1 71 ? -0.111 -1.347 -13.143 1.00 97.56 71 ALA A C 1
ATOM 551 O O . ALA A 1 71 ? -0.686 -0.327 -12.784 1.00 97.56 71 ALA A O 1
ATOM 552 N N . VAL A 1 72 ? 1.043 -1.738 -12.595 1.00 97.75 72 VAL A N 1
ATOM 553 C CA . VAL A 1 72 ? 1.670 -1.020 -11.473 1.00 97.75 72 VAL A CA 1
ATOM 554 C C . VAL A 1 72 ? 2.089 0.398 -11.876 1.00 97.75 72 VAL A C 1
ATOM 556 O O . VAL A 1 72 ? 1.836 1.344 -11.133 1.00 97.75 72 VAL A O 1
ATOM 559 N N . GLU A 1 73 ? 2.673 0.585 -13.062 1.00 97.31 73 GLU A N 1
ATOM 560 C CA . GLU A 1 73 ? 3.023 1.917 -13.582 1.00 97.31 73 GLU A CA 1
ATOM 561 C C . GLU A 1 73 ? 1.769 2.788 -13.768 1.00 97.31 73 GLU A C 1
ATOM 563 O O . GLU A 1 73 ? 1.769 3.963 -13.396 1.00 97.31 73 GLU A O 1
ATOM 568 N N . THR A 1 74 ? 0.673 2.205 -14.269 1.00 97.50 74 THR A N 1
ATOM 569 C CA . THR A 1 74 ? -0.598 2.917 -14.476 1.00 97.50 74 THR A CA 1
ATOM 570 C C . THR A 1 74 ? -1.282 3.275 -13.155 1.00 97.50 74 THR A C 1
ATOM 572 O O . THR A 1 74 ? -1.615 4.437 -12.927 1.00 97.50 74 THR A O 1
ATOM 575 N N . HIS A 1 75 ? -1.493 2.301 -12.270 1.00 97.94 75 HIS A N 1
ATOM 576 C CA . HIS A 1 75 ? -2.279 2.483 -11.049 1.00 97.94 75 HIS A CA 1
ATOM 577 C C . HIS A 1 75 ? -1.536 3.275 -9.971 1.00 97.94 75 HIS A C 1
ATOM 579 O O . HIS A 1 75 ? -2.174 3.944 -9.164 1.00 97.94 75 HIS A O 1
ATOM 585 N N . SER A 1 76 ? -0.199 3.269 -9.985 1.00 97.19 76 SER A N 1
ATOM 586 C CA . SER A 1 76 ? 0.606 4.138 -9.119 1.00 97.19 76 SER A CA 1
ATOM 587 C C . SER A 1 76 ? 0.747 5.569 -9.649 1.00 97.19 76 SER A C 1
ATOM 589 O O . SER A 1 76 ? 1.416 6.382 -9.017 1.00 97.19 76 SER A O 1
ATOM 591 N N . GLY A 1 77 ? 0.176 5.897 -10.815 1.00 96.19 77 GLY A N 1
ATOM 592 C CA . GLY A 1 77 ? 0.340 7.213 -11.440 1.00 96.19 77 GLY A CA 1
ATOM 593 C C . GLY A 1 77 ? 1.792 7.520 -11.823 1.00 96.19 77 GLY A C 1
ATOM 594 O O . GLY A 1 77 ? 2.216 8.672 -11.759 1.00 96.19 77 GLY A O 1
ATOM 595 N N . GLY A 1 78 ? 2.575 6.494 -12.172 1.00 96.44 78 GLY A N 1
ATOM 596 C CA . GLY A 1 78 ? 3.994 6.628 -12.504 1.00 96.44 78 GLY A CA 1
ATOM 597 C C . GLY A 1 78 ? 4.921 6.826 -11.301 1.00 96.44 78 GLY A C 1
ATOM 598 O O . GLY A 1 78 ? 6.084 7.188 -11.486 1.00 96.44 78 GLY A O 1
ATOM 599 N N . LEU A 1 79 ? 4.453 6.603 -10.067 1.00 97.50 79 LEU A N 1
ATOM 600 C CA . LEU A 1 79 ? 5.317 6.632 -8.877 1.00 97.50 79 LEU A CA 1
ATOM 601 C C . LEU A 1 79 ? 6.333 5.491 -8.866 1.00 97.50 79 LEU A C 1
ATOM 603 O O . LEU A 1 79 ? 7.404 5.623 -8.274 1.00 97.50 79 LEU A O 1
ATOM 607 N N . ILE A 1 80 ? 6.001 4.387 -9.527 1.00 97.44 80 ILE A N 1
ATOM 608 C CA . ILE A 1 80 ? 6.862 3.223 -9.689 1.00 97.44 80 ILE A CA 1
ATOM 609 C C . ILE A 1 80 ? 7.108 3.052 -11.173 1.00 97.44 80 ILE A C 1
ATOM 611 O O . ILE A 1 80 ? 6.164 3.063 -11.957 1.00 97.44 80 ILE A O 1
ATOM 615 N N . VAL A 1 81 ? 8.375 2.913 -11.541 1.00 96.00 81 VAL A N 1
ATOM 616 C CA . VAL A 1 81 ? 8.820 2.804 -12.930 1.00 96.00 81 VAL A CA 1
ATOM 617 C C . VAL A 1 81 ? 9.870 1.716 -13.066 1.00 96.00 81 VAL A C 1
ATOM 619 O O . VAL A 1 81 ? 10.601 1.409 -12.122 1.00 96.00 81 VAL A O 1
ATOM 622 N N . ASP A 1 82 ? 9.984 1.156 -14.262 1.00 95.38 82 ASP A N 1
ATOM 623 C CA . ASP A 1 82 ? 11.081 0.254 -14.590 1.00 95.38 82 ASP A CA 1
ATOM 624 C C . ASP A 1 82 ? 12.404 1.018 -14.751 1.00 95.38 82 ASP A C 1
ATOM 626 O O . ASP A 1 82 ? 12.538 1.928 -15.576 1.00 95.38 82 ASP A O 1
ATOM 630 N N . ARG A 1 83 ? 13.413 0.654 -13.954 1.00 90.38 83 ARG A N 1
ATOM 631 C CA . ARG A 1 83 ? 14.773 1.194 -14.064 1.00 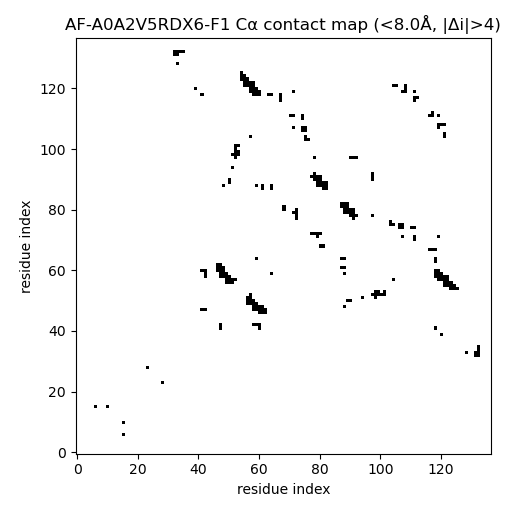90.38 83 ARG A CA 1
ATOM 632 C C . ARG A 1 83 ? 15.729 0.046 -14.385 1.00 90.38 83 ARG A C 1
ATOM 634 O O . ARG A 1 83 ? 16.186 -0.638 -13.471 1.00 90.38 83 ARG A O 1
ATOM 641 N N . PRO A 1 84 ? 16.137 -0.119 -15.657 1.00 77.69 84 PRO A N 1
ATOM 642 C CA . PRO A 1 84 ? 17.088 -1.160 -16.053 1.00 77.69 84 PRO A CA 1
ATOM 643 C C . PRO A 1 84 ? 18.416 -1.103 -15.285 1.00 77.69 84 PRO A C 1
ATOM 645 O O . PRO A 1 84 ? 18.983 -2.137 -14.953 1.00 77.69 84 PRO A O 1
ATOM 648 N N . ALA A 1 85 ? 18.882 0.102 -14.931 1.00 72.25 85 ALA A N 1
ATOM 649 C CA . ALA A 1 85 ? 20.082 0.294 -14.111 1.00 72.25 85 ALA A CA 1
ATOM 650 C C . ALA A 1 85 ? 19.931 -0.221 -12.664 1.00 72.25 85 ALA A C 1
ATOM 652 O O . ALA A 1 85 ? 20.930 -0.549 -12.032 1.00 72.25 85 ALA A O 1
ATOM 653 N N . ALA A 1 86 ? 18.700 -0.308 -12.152 1.00 66.94 86 ALA A N 1
ATOM 654 C CA . ALA A 1 86 ? 18.368 -0.892 -10.852 1.00 66.94 86 ALA A CA 1
ATOM 655 C C . ALA A 1 86 ? 17.874 -2.348 -10.970 1.00 66.94 86 ALA A C 1
ATOM 657 O O . ALA A 1 86 ? 17.435 -2.923 -9.979 1.00 66.94 86 ALA A O 1
ATOM 658 N N . ALA A 1 87 ? 17.933 -2.931 -12.175 1.00 81.31 87 ALA A N 1
ATOM 659 C CA . ALA A 1 87 ? 17.448 -4.270 -12.494 1.00 81.31 87 ALA A CA 1
ATOM 660 C C . ALA A 1 87 ? 15.994 -4.542 -12.047 1.00 81.31 87 ALA A C 1
ATOM 662 O O . ALA A 1 87 ? 15.678 -5.657 -11.632 1.00 81.31 87 ALA A O 1
ATOM 663 N N . GLY A 1 88 ? 15.103 -3.545 -12.141 1.00 88.75 88 GLY A N 1
ATOM 664 C CA . GLY A 1 88 ? 13.689 -3.750 -11.831 1.00 88.75 88 GLY A CA 1
ATOM 665 C C . GLY A 1 88 ? 12.913 -2.489 -11.431 1.00 88.75 88 GLY A C 1
ATOM 666 O O . GLY A 1 88 ? 13.298 -1.376 -11.809 1.00 88.75 88 GLY A O 1
ATOM 667 N N . PRO A 1 89 ? 11.801 -2.658 -10.689 1.00 95.69 89 PRO A N 1
ATOM 668 C CA . PRO A 1 89 ? 10.940 -1.559 -10.270 1.00 95.69 89 PRO A CA 1
ATOM 669 C C . PRO A 1 89 ? 11.655 -0.635 -9.280 1.00 95.69 89 PRO A C 1
ATOM 671 O O . PRO A 1 89 ? 12.309 -1.094 -8.342 1.00 95.69 89 PRO A O 1
ATOM 674 N N . ALA A 1 90 ? 11.489 0.672 -9.460 1.00 95.62 90 ALA A N 1
ATOM 675 C CA . ALA A 1 90 ? 12.075 1.697 -8.603 1.00 95.62 90 ALA A CA 1
ATOM 676 C C . ALA A 1 90 ? 11.155 2.925 -8.488 1.00 95.62 90 ALA A C 1
ATOM 678 O O . ALA A 1 90 ? 10.345 3.169 -9.389 1.00 95.62 90 ALA A O 1
ATOM 679 N N . PRO A 1 91 ? 11.283 3.725 -7.414 1.00 96.44 91 PRO A N 1
ATOM 680 C CA . PRO A 1 91 ? 10.544 4.973 -7.290 1.00 96.44 91 PRO A CA 1
ATOM 681 C C . PRO A 1 91 ? 10.976 5.976 -8.371 1.00 96.44 91 PRO A C 1
ATOM 683 O O . PRO A 1 91 ? 12.153 6.065 -8.736 1.00 96.44 91 PRO A O 1
ATOM 686 N N . SER A 1 92 ? 10.023 6.747 -8.894 1.00 96.31 92 SER A N 1
ATOM 687 C CA . SER A 1 92 ? 10.303 7.843 -9.833 1.00 96.31 92 SER A CA 1
ATOM 688 C C . SER A 1 92 ? 10.714 9.145 -9.139 1.00 96.31 92 SER A C 1
ATOM 690 O O . SER A 1 92 ? 11.326 10.002 -9.778 1.00 96.31 92 SER A O 1
ATOM 692 N N . LEU A 1 93 ? 10.414 9.263 -7.844 1.00 96.69 93 LEU A N 1
ATOM 693 C CA . LEU A 1 93 ? 10.712 10.412 -6.990 1.00 96.69 93 LEU A CA 1
ATOM 694 C C . LEU A 1 93 ? 11.907 10.140 -6.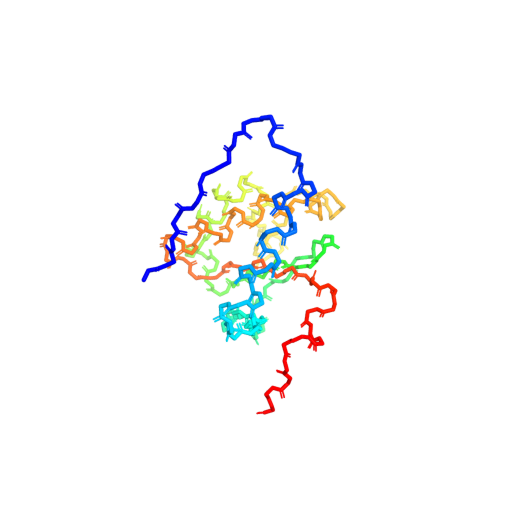067 1.00 96.69 93 LEU A C 1
ATOM 696 O O . LEU A 1 93 ? 12.387 9.009 -5.955 1.00 96.69 93 LEU A O 1
ATOM 700 N N . SER A 1 94 ? 12.364 11.183 -5.370 1.00 96.38 94 SER A N 1
ATOM 701 C CA . SER A 1 94 ? 13.303 11.014 -4.260 1.00 96.38 94 SER A CA 1
ATOM 702 C C . SER A 1 94 ? 12.681 10.180 -3.131 1.00 96.38 94 SER A C 1
ATOM 704 O O . SER A 1 94 ? 11.459 10.110 -2.991 1.00 96.38 94 SER A O 1
ATOM 706 N N . SER A 1 95 ? 13.516 9.560 -2.292 1.00 94.12 95 SER A N 1
ATOM 707 C CA . SER A 1 95 ? 13.033 8.730 -1.180 1.00 94.12 95 SER A CA 1
ATOM 708 C C . SER A 1 95 ? 12.143 9.502 -0.200 1.00 94.12 95 SER A C 1
ATOM 710 O O . SER A 1 95 ? 11.184 8.938 0.317 1.00 94.12 95 SER A O 1
ATOM 712 N N . GLU A 1 96 ? 12.440 10.782 0.047 1.00 96.00 96 GLU A N 1
ATOM 713 C CA . GLU A 1 96 ? 11.654 11.632 0.950 1.00 96.00 96 GLU A CA 1
ATOM 714 C C . GLU A 1 96 ? 10.270 11.941 0.368 1.00 96.00 96 GLU A C 1
ATOM 716 O O . GLU A 1 96 ? 9.261 11.774 1.050 1.00 96.00 96 GLU A O 1
ATOM 721 N N . GLU A 1 97 ? 10.204 12.316 -0.912 1.00 97.25 97 GLU A N 1
ATOM 722 C CA . GLU A 1 97 ? 8.935 12.593 -1.587 1.00 97.25 97 GLU A CA 1
ATOM 723 C C . GLU A 1 97 ? 8.092 11.324 -1.732 1.00 97.25 97 GLU A C 1
ATOM 725 O O . GLU A 1 97 ? 6.906 11.336 -1.397 1.00 97.25 97 GLU A O 1
ATOM 730 N N . PHE A 1 98 ? 8.703 10.217 -2.172 1.00 97.44 98 PHE A N 1
ATOM 731 C CA . PHE A 1 98 ? 8.031 8.925 -2.328 1.00 97.44 98 PHE A CA 1
ATOM 732 C C . PHE A 1 98 ? 7.429 8.435 -1.008 1.00 97.44 98 PHE A C 1
ATOM 734 O O . PHE A 1 98 ? 6.314 7.914 -0.991 1.00 97.44 98 PHE A O 1
ATOM 741 N N . ALA A 1 99 ? 8.111 8.672 0.117 1.00 96.62 99 ALA A N 1
ATOM 742 C CA . ALA A 1 99 ? 7.633 8.241 1.422 1.00 96.62 99 ALA A CA 1
ATOM 743 C C . ALA A 1 99 ? 6.293 8.872 1.838 1.00 96.62 99 ALA A C 1
ATOM 745 O O . ALA A 1 99 ? 5.619 8.329 2.713 1.00 96.62 99 ALA A O 1
ATOM 746 N N . THR A 1 100 ? 5.892 9.983 1.213 1.00 96.75 100 THR A N 1
ATOM 747 C CA . THR A 1 100 ? 4.632 10.690 1.494 1.00 96.75 100 THR A CA 1
ATOM 748 C C . THR A 1 100 ? 3.458 10.256 0.610 1.00 96.75 100 THR A C 1
ATOM 750 O O . THR A 1 100 ? 2.376 10.821 0.729 1.00 96.75 100 THR A O 1
ATOM 753 N N . LYS A 1 101 ? 3.654 9.270 -0.276 1.00 97.38 101 LYS A N 1
ATOM 754 C CA . LYS A 1 101 ? 2.687 8.847 -1.307 1.00 97.38 101 LYS A CA 1
ATOM 755 C C . LYS A 1 101 ? 1.844 7.634 -0.923 1.00 97.38 101 LYS A C 1
ATOM 757 O O . LYS A 1 101 ? 1.511 6.801 -1.761 1.00 97.38 101 LYS A O 1
ATOM 762 N N . ASP A 1 102 ? 1.518 7.507 0.358 1.00 93.94 102 ASP A N 1
ATOM 763 C CA . ASP A 1 102 ? 0.759 6.372 0.888 1.00 93.94 102 ASP A CA 1
ATOM 764 C C . ASP A 1 102 ? -0.625 6.224 0.239 1.00 93.94 102 ASP A C 1
ATOM 766 O O . ASP A 1 102 ? -1.041 5.110 -0.064 1.00 93.94 102 ASP A O 1
ATOM 770 N N . SER A 1 103 ? -1.304 7.335 -0.043 1.00 95.19 103 SER A N 1
ATOM 771 C CA . SER A 1 103 ? -2.633 7.347 -0.658 1.00 95.19 103 SER A CA 1
ATOM 772 C C . SER A 1 103 ? -2.619 6.804 -2.090 1.00 95.19 103 SER A C 1
ATOM 774 O O . SER A 1 103 ? -3.434 5.948 -2.435 1.00 95.19 103 SER A O 1
ATOM 776 N N . GLU A 1 104 ? -1.677 7.253 -2.921 1.00 97.38 104 GLU A N 1
ATOM 777 C CA . GLU A 1 104 ? -1.516 6.779 -4.299 1.00 97.38 104 GLU A CA 1
ATOM 778 C C . GLU A 1 104 ? -1.054 5.312 -4.347 1.00 97.38 104 GLU A C 1
ATOM 780 O O . GLU A 1 104 ? -1.530 4.527 -5.167 1.00 97.38 104 GLU A O 1
ATOM 785 N N . LEU A 1 105 ? -0.165 4.909 -3.434 1.00 97.88 105 LEU A N 1
ATOM 786 C CA . LEU A 1 105 ? 0.308 3.526 -3.336 1.00 97.88 105 LEU A CA 1
ATOM 787 C C . LEU A 1 105 ? -0.788 2.582 -2.821 1.00 97.88 105 LEU A C 1
ATOM 789 O O . LEU A 1 105 ? -0.881 1.444 -3.281 1.00 97.88 105 LEU A O 1
ATOM 793 N N . LEU A 1 106 ? -1.655 3.053 -1.922 1.00 96.81 106 LEU A N 1
ATOM 794 C CA . LEU A 1 106 ? -2.818 2.298 -1.459 1.00 96.81 106 LEU A CA 1
ATOM 795 C C . LEU A 1 106 ? -3.833 2.115 -2.588 1.00 96.81 106 LEU A C 1
ATOM 797 O O . LEU A 1 106 ? -4.346 1.011 -2.770 1.00 96.81 106 LEU A O 1
ATOM 801 N N . ALA A 1 107 ? -4.091 3.170 -3.367 1.00 97.69 107 ALA A N 1
ATOM 802 C CA . ALA A 1 107 ? -4.924 3.073 -4.561 1.00 97.69 107 ALA A CA 1
ATOM 803 C C . ALA A 1 107 ? -4.346 2.045 -5.546 1.00 97.69 107 ALA A C 1
ATOM 805 O O . ALA A 1 107 ? -5.073 1.168 -6.001 1.00 97.69 107 ALA A O 1
ATOM 806 N N . CYS A 1 108 ? -3.032 2.069 -5.789 1.00 98.19 108 CYS A N 1
ATOM 807 C CA . CYS A 1 108 ? -2.364 1.089 -6.644 1.00 98.19 108 CYS A CA 1
ATOM 808 C C . CYS A 1 108 ? -2.566 -0.360 -6.171 1.00 98.19 108 CYS A C 1
ATOM 810 O O . CYS A 1 108 ? -2.886 -1.226 -6.983 1.00 98.19 108 CYS A O 1
ATOM 812 N N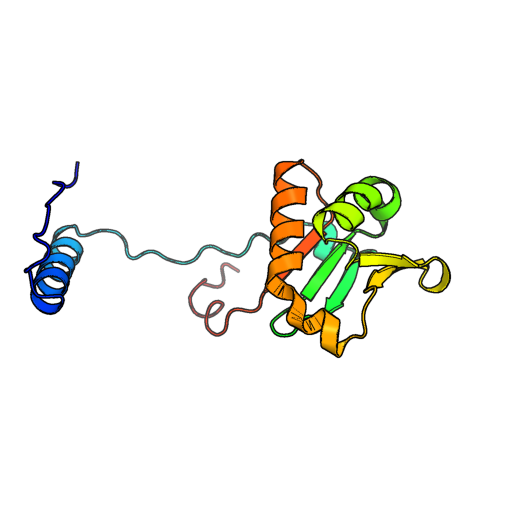 . ASP A 1 109 ? -2.414 -0.631 -4.871 1.00 97.50 109 ASP A N 1
ATOM 813 C CA . ASP A 1 109 ? -2.641 -1.963 -4.294 1.00 97.50 109 ASP A CA 1
ATOM 814 C C . ASP A 1 109 ? -4.094 -2.421 -4.463 1.00 97.50 109 ASP A C 1
ATOM 816 O O . ASP A 1 109 ? -4.355 -3.539 -4.910 1.00 97.50 109 ASP A O 1
ATOM 820 N N . VAL A 1 110 ? -5.054 -1.537 -4.186 1.00 96.88 110 VAL A N 1
ATOM 821 C CA . VAL A 1 110 ? -6.479 -1.836 -4.373 1.00 96.88 110 VAL A CA 1
ATOM 822 C C . VAL A 1 110 ? -6.795 -2.138 -5.838 1.00 96.88 110 VAL A C 1
ATOM 824 O O . VAL A 1 110 ? -7.406 -3.169 -6.113 1.00 96.88 110 VAL A O 1
ATOM 827 N N . GLU A 1 111 ? -6.353 -1.299 -6.774 1.00 98.12 111 GLU A N 1
ATOM 828 C CA . GLU A 1 111 ? -6.632 -1.479 -8.204 1.00 98.12 111 GLU A CA 1
ATOM 829 C C . GLU A 1 111 ? -5.970 -2.743 -8.769 1.00 98.12 111 GLU A C 1
ATOM 831 O O . GLU A 1 111 ? -6.624 -3.520 -9.468 1.00 98.12 111 GLU A O 1
ATOM 836 N N . CYS A 1 112 ? -4.714 -3.030 -8.398 1.00 96.38 112 CYS A N 1
ATOM 837 C CA . CYS A 1 112 ? -4.050 -4.276 -8.794 1.00 96.38 112 CYS A CA 1
ATOM 838 C C . CYS A 1 112 ? -4.844 -5.498 -8.311 1.00 96.38 112 CYS A C 1
ATOM 840 O O . CYS A 1 112 ? -5.118 -6.413 -9.089 1.00 96.38 112 CYS A O 1
ATOM 842 N N . ARG A 1 113 ? -5.301 -5.492 -7.052 1.00 94.81 113 ARG A N 1
ATOM 843 C CA . ARG A 1 113 ? -6.116 -6.588 -6.507 1.00 94.81 113 ARG A CA 1
ATOM 844 C C . ARG A 1 113 ? -7.462 -6.725 -7.206 1.00 94.81 113 ARG A C 1
ATOM 846 O O . ARG A 1 113 ? -7.879 -7.850 -7.473 1.00 94.81 113 ARG A O 1
ATOM 853 N N . LEU A 1 114 ? -8.144 -5.617 -7.498 1.00 95.88 114 LEU A N 1
ATOM 854 C CA . LEU A 1 114 ? -9.418 -5.638 -8.225 1.00 95.88 114 LEU A CA 1
ATOM 855 C C . LEU A 1 114 ? -9.251 -6.210 -9.638 1.00 95.88 114 LEU A C 1
ATOM 857 O O . LEU A 1 114 ? -10.130 -6.926 -10.113 1.00 95.88 114 LEU A O 1
ATOM 861 N N . ALA A 1 115 ? -8.103 -5.964 -10.271 1.00 95.19 115 ALA A N 1
ATOM 862 C CA . ALA A 1 115 ? -7.738 -6.529 -11.565 1.00 95.19 115 ALA A CA 1
ATOM 863 C C . ALA A 1 115 ? -7.226 -7.985 -11.499 1.00 95.19 115 ALA A C 1
ATOM 865 O O . ALA A 1 115 ? -6.902 -8.564 -12.535 1.00 95.19 115 ALA A O 1
ATOM 866 N N . GLY A 1 116 ? -7.141 -8.596 -10.309 1.00 94.69 116 GLY A N 1
ATOM 867 C CA . GLY A 1 116 ? -6.584 -9.942 -10.126 1.00 94.69 116 GLY A CA 1
ATOM 868 C C . GLY A 1 116 ? -5.067 -10.019 -10.330 1.00 94.69 116 GLY A C 1
ATOM 869 O O . GLY A 1 116 ? -4.534 -11.094 -10.598 1.00 94.69 116 GLY A O 1
ATOM 870 N N . ILE A 1 117 ? -4.377 -8.884 -10.228 1.00 94.50 117 ILE A N 1
ATOM 871 C CA . ILE A 1 117 ? -2.929 -8.761 -10.367 1.00 94.50 117 ILE A CA 1
ATOM 872 C C . ILE A 1 117 ? -2.304 -8.910 -8.982 1.00 94.50 117 ILE A C 1
ATOM 874 O O . ILE A 1 117 ? -2.306 -7.989 -8.166 1.00 94.50 117 ILE A O 1
ATOM 878 N N . ASP A 1 118 ? -1.757 -10.095 -8.728 1.00 91.12 118 ASP A N 1
ATOM 879 C CA . ASP A 1 118 ? -0.909 -10.357 -7.570 1.00 91.12 118 ASP A CA 1
ATOM 880 C C . ASP A 1 118 ? 0.536 -9.924 -7.882 1.00 91.12 118 ASP A C 1
ATOM 882 O O . ASP A 1 118 ? 1.020 -10.121 -8.992 1.00 91.12 118 ASP A O 1
ATOM 886 N N . GLY A 1 119 ? 1.246 -9.348 -6.908 1.00 94.62 119 GLY A N 1
ATOM 887 C CA . GLY A 1 119 ? 2.654 -8.941 -7.070 1.00 94.62 119 GLY A CA 1
ATOM 888 C C . GLY A 1 119 ? 2.960 -7.505 -6.649 1.00 94.62 119 GLY A C 1
ATOM 889 O O . GLY A 1 119 ? 4.121 -7.109 -6.651 1.00 94.62 119 GLY A O 1
ATOM 890 N N . PHE A 1 120 ? 1.942 -6.748 -6.240 1.00 97.19 120 PHE A N 1
ATOM 891 C CA . PHE A 1 120 ? 2.074 -5.449 -5.591 1.00 97.19 120 PHE A CA 1
ATOM 892 C C . PHE A 1 120 ? 1.359 -5.481 -4.236 1.00 97.19 120 PHE A C 1
ATOM 894 O O . PHE A 1 120 ? 0.261 -6.025 -4.139 1.00 97.19 120 PHE A O 1
ATOM 901 N N . TYR A 1 121 ? 1.988 -4.960 -3.181 1.00 97.19 121 TYR A N 1
ATOM 902 C CA . TYR A 1 121 ? 1.414 -4.954 -1.834 1.00 97.1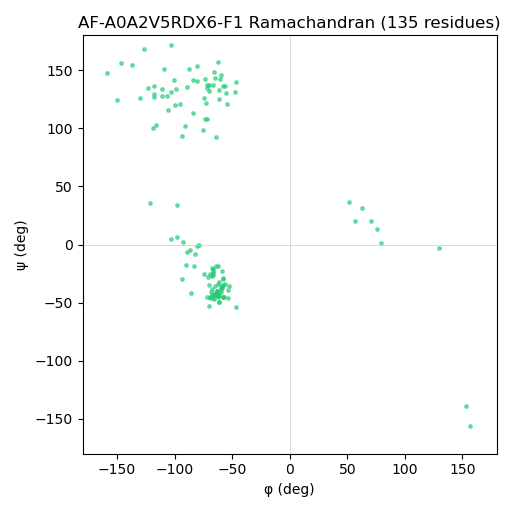9 121 TYR A CA 1
ATOM 903 C C . TYR A 1 121 ? 1.911 -3.758 -1.031 1.00 97.19 121 TYR A C 1
ATOM 905 O O . TYR A 1 121 ? 3.120 -3.595 -0.860 1.00 97.19 121 TYR A O 1
ATOM 913 N N . LEU A 1 122 ? 0.989 -2.951 -0.505 1.00 96.88 122 LEU A N 1
ATOM 914 C CA . LEU A 1 122 ? 1.311 -1.915 0.466 1.00 96.88 122 LEU A CA 1
ATOM 915 C C . LEU A 1 122 ? 1.078 -2.457 1.878 1.00 96.88 122 LEU A C 1
ATOM 917 O O . LEU A 1 122 ? -0.033 -2.829 2.253 1.00 96.88 122 LEU A O 1
ATOM 921 N N . GLU A 1 123 ? 2.137 -2.462 2.675 1.00 95.56 123 GLU A N 1
ATOM 922 C CA . GLU A 1 123 ? 2.100 -2.791 4.091 1.00 95.56 123 GLU A CA 1
ATOM 923 C C . GLU A 1 123 ? 2.249 -1.503 4.901 1.00 95.56 123 GLU A C 1
ATOM 925 O O . GLU A 1 123 ? 3.280 -0.835 4.817 1.00 95.56 123 GLU A O 1
ATOM 930 N N . LEU A 1 124 ? 1.215 -1.148 5.667 1.00 93.81 124 LEU A N 1
ATOM 931 C CA . LEU A 1 124 ? 1.230 0.003 6.566 1.00 93.81 124 LEU A CA 1
ATOM 932 C C . LEU A 1 124 ? 1.330 -0.475 8.011 1.00 93.81 124 LEU A C 1
ATOM 934 O O . LEU A 1 124 ? 0.528 -1.299 8.456 1.00 93.81 124 LEU A O 1
ATOM 938 N N . ASP A 1 125 ? 2.299 0.067 8.735 1.00 91.38 125 ASP A N 1
ATOM 939 C CA . ASP A 1 125 ? 2.498 -0.211 10.147 1.00 91.38 125 ASP A CA 1
ATOM 940 C C . ASP A 1 125 ? 1.407 0.520 10.952 1.00 91.38 125 ASP A C 1
ATOM 942 O O . ASP A 1 125 ? 1.204 1.730 10.819 1.00 91.38 125 ASP A O 1
ATOM 946 N N . ILE A 1 126 ? 0.687 -0.223 11.796 1.00 88.50 126 ILE A N 1
ATOM 947 C CA . ILE A 1 126 ? -0.372 0.312 12.660 1.00 88.50 126 IL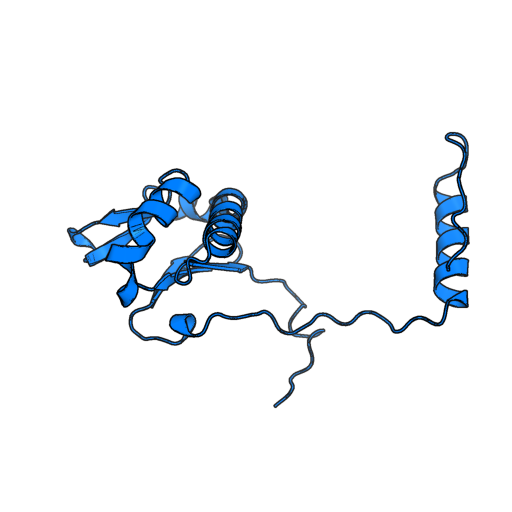E A CA 1
ATOM 948 C C . ILE A 1 126 ? 0.065 0.111 14.116 1.00 88.50 126 ILE A C 1
ATOM 950 O O . ILE A 1 126 ? -0.020 -1.008 14.629 1.00 88.50 126 ILE A O 1
ATOM 954 N N . PRO A 1 127 ? 0.531 1.171 14.805 1.00 89.06 127 PRO A N 1
ATOM 955 C CA . PRO A 1 127 ? 0.968 1.068 16.193 1.00 89.06 127 PRO A CA 1
ATOM 956 C C . PRO A 1 127 ? -0.117 0.477 17.104 1.00 89.06 127 PRO A C 1
ATOM 958 O O . PRO A 1 127 ? -1.263 0.928 17.091 1.00 89.06 127 PRO A O 1
ATOM 961 N N . GLY A 1 128 ? 0.254 -0.530 17.899 1.00 87.69 128 GLY A N 1
ATOM 962 C CA . GLY A 1 128 ? -0.643 -1.225 18.831 1.00 87.69 128 GLY A CA 1
ATOM 963 C C . GLY A 1 128 ? -1.569 -2.266 18.191 1.00 87.69 128 GLY A C 1
ATOM 964 O O . GLY A 1 128 ? -2.361 -2.884 18.899 1.00 87.69 128 GLY A O 1
ATOM 965 N N . LEU A 1 129 ? -1.497 -2.488 16.871 1.00 86.56 129 LEU A N 1
ATOM 966 C CA . LEU A 1 129 ? -2.296 -3.524 16.215 1.00 86.56 129 LEU A CA 1
ATOM 967 C C . LEU A 1 129 ? -1.850 -4.935 16.619 1.00 86.56 129 LEU A C 1
ATOM 969 O O . LEU A 1 129 ? -2.703 -5.783 16.877 1.00 86.56 129 LEU A O 1
ATOM 973 N N . ASP A 1 130 ? -0.541 -5.163 16.722 1.00 84.62 130 ASP A N 1
ATOM 974 C CA . ASP A 1 130 ? 0.027 -6.465 17.097 1.00 84.62 130 ASP A CA 1
ATOM 975 C C . ASP A 1 130 ? -0.421 -6.909 18.499 1.00 84.62 130 ASP A C 1
ATOM 977 O O . ASP A 1 130 ? -0.679 -8.087 18.726 1.00 84.62 130 ASP A O 1
ATOM 981 N N . ASP A 1 131 ? -0.636 -5.962 19.419 1.00 86.31 131 ASP A N 1
ATOM 982 C CA . ASP A 1 131 ? -1.153 -6.250 20.763 1.00 86.31 131 ASP A CA 1
ATOM 983 C C . ASP A 1 131 ? -2.625 -6.713 20.744 1.00 86.31 131 ASP A C 1
ATOM 985 O O . ASP A 1 131 ? -3.096 -7.394 21.659 1.00 8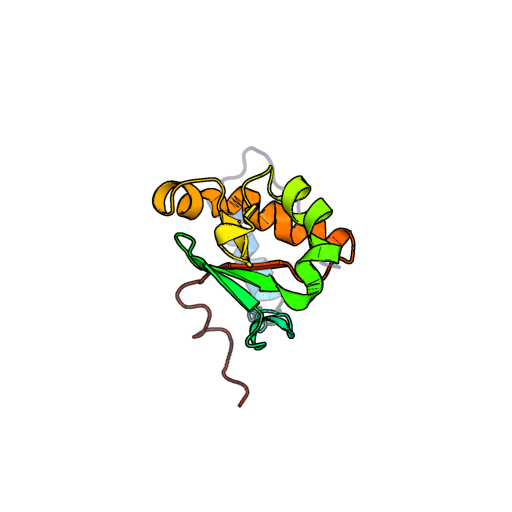6.31 131 ASP A O 1
ATOM 989 N N . LEU A 1 132 ? -3.383 -6.323 19.712 1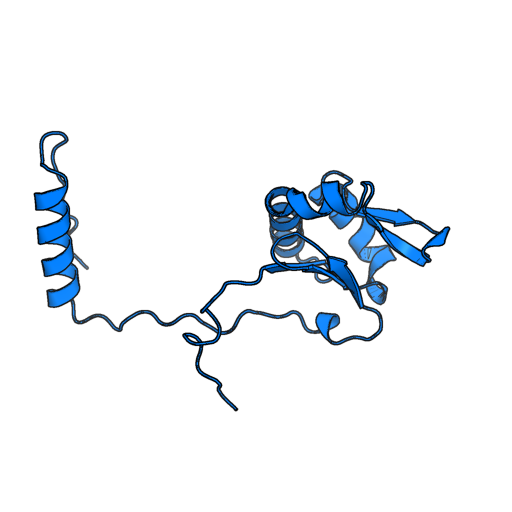.00 83.69 132 LEU A N 1
ATOM 990 C CA . LEU A 1 132 ? -4.809 -6.629 19.562 1.00 83.69 132 LEU A CA 1
ATOM 991 C C . LEU A 1 132 ? -5.061 -7.896 18.743 1.00 83.69 132 LEU A C 1
ATOM 993 O O . LEU A 1 132 ? -6.084 -8.565 18.936 1.00 83.69 132 LEU A O 1
ATOM 997 N N . ILE A 1 133 ? -4.161 -8.209 17.813 1.00 82.38 133 ILE A N 1
ATOM 998 C CA . ILE A 1 133 ? -4.208 -9.417 17.003 1.00 82.38 133 ILE A CA 1
ATOM 999 C C . ILE A 1 133 ? -3.360 -10.471 17.711 1.00 82.38 133 ILE A C 1
ATOM 1001 O O . ILE A 1 133 ? -2.153 -10.541 17.524 1.00 82.38 133 ILE A O 1
ATOM 1005 N N . GLY A 1 134 ? -4.003 -11.292 18.545 1.00 64.75 134 GLY A N 1
ATOM 1006 C CA . GLY A 1 134 ? -3.313 -12.327 19.318 1.00 64.75 134 GLY A CA 1
ATOM 1007 C C . GLY A 1 134 ? -2.333 -13.155 18.475 1.00 64.75 134 GLY A C 1
ATOM 1008 O O . GLY A 1 134 ? -2.630 -13.519 17.334 1.00 64.75 134 GLY A O 1
ATOM 1009 N N . HIS A 1 135 ? -1.169 -13.457 19.056 1.00 54.19 135 HIS A N 1
ATOM 1010 C CA . HIS A 1 135 ? -0.221 -14.423 18.513 1.00 54.19 135 HIS A CA 1
ATOM 1011 C C . HIS A 1 135 ? -0.868 -15.815 18.522 1.00 54.19 135 HIS A C 1
ATOM 1013 O O . HIS A 1 135 ? -0.813 -16.529 19.521 1.00 54.19 135 HIS A O 1
ATOM 1019 N N . GLU A 1 136 ? -1.507 -16.208 17.424 1.00 49.78 136 GLU A N 1
ATOM 1020 C CA . GLU A 1 136 ? -1.660 -17.631 17.133 1.00 49.78 136 GLU A CA 1
ATOM 1021 C C . GLU A 1 136 ? -0.271 -18.135 16.724 1.00 49.78 136 GLU A C 1
ATOM 1023 O O . GLU A 1 136 ? 0.274 -17.710 15.702 1.00 49.78 136 GLU A O 1
ATOM 1028 N N . GLY A 1 137 ? 0.343 -18.921 17.614 1.00 37.88 137 GLY A N 1
ATOM 1029 C CA . GLY A 1 137 ? 1.605 -19.622 17.367 1.00 37.88 137 GLY A CA 1
ATOM 1030 C C . GLY A 1 137 ? 1.472 -20.750 16.355 1.00 37.88 137 GLY A C 1
ATOM 1031 O O . GLY A 1 137 ? 0.335 -21.220 16.124 1.00 37.88 137 GLY A O 1
#

Nearest PDB structures (foldseek):
  8b76-assembly1_A  TM=3.536E-01  e=1.708E+00  Saccharomyces cerevisiae
  3ttf-assembly1_A  TM=3.249E-01  e=8.826E+00  Escherichia coli O157:H7
  6erf-assembly4_H  TM=2.042E-01  e=6.042E+00  Homo sapiens
  6erf-assembly2_D  TM=2.042E-01  e=7.303E+00  Homo sapiens
  6erf-assembly1_B  TM=2.042E-01  e=8.286E+00  Homo sapiens

Foldseek 3Di:
DPDDDDDDPPDDPVVVVVVVVVVVVVVPDDDDFDEDDDDDPQQPPPQWDWAAAPFFIKIFRFVCQVPCVVLLCVQLVNQWHADVVVPGIDGPDPSVVSNHSLVSLVSSQVSCVVVVNPGIDTDGHDPCSCVRHDPPD